Protein AF-A0A1A8J675-F1 (afdb_monomer_lite)

Sequence (85 aa):
MSVLLEKIRNIDTNAANHVKEAGFRSDSEIRSLTREDLQEMFPGLEKTSMRKRIFETISNTDPTNVLLTKLKDFIPRDNLKAALS

Foldseek 3Di:
DAPLLVVLCVLPVVLSVLCVVVPNDYLVSLLVQDLVNLCVSDPDPVCPVSSVSSNCSSQVVDPVVVVVVVVCVVDPPVCVVVVVD

Secondary structure (DSSP, 8-state):
--HHHHHHHHH-HHHHHHHHHTT--SHHHHHT--HHHHHHHS-SSTTHHHHHHHHHHHHTTSHHHHHHHHHHHHS-HHHHHHHT-

Structure (mmCIF, N/CA/C/O backbone):
data_AF-A0A1A8J675-F1
#
_entry.id   AF-A0A1A8J675-F1
#
loop_
_atom_site.group_PDB
_atom_site.id
_atom_site.type_symbol
_atom_site.label_atom_id
_atom_site.label_alt_id
_atom_site.label_comp_id
_atom_site.label_asym_id
_atom_site.label_entity_id
_atom_site.label_seq_id
_atom_site.pdbx_PDB_ins_code
_atom_site.Cartn_x
_atom_site.Cartn_y
_atom_site.Cartn_z
_atom_site.occupancy
_atom_site.B_iso_or_equiv
_atom_site.auth_seq_id
_atom_site.auth_comp_id
_atom_site.auth_asym_id
_atom_site.auth_atom_id
_atom_site.pdbx_PDB_model_num
ATOM 1 N N . MET A 1 1 ? 8.486 -14.621 -0.384 1.00 67.44 1 MET A N 1
ATOM 2 C CA . MET A 1 1 ? 8.119 -13.345 0.271 1.00 67.44 1 MET A CA 1
ATOM 3 C C . MET A 1 1 ? 7.437 -12.492 -0.793 1.00 67.44 1 MET A C 1
ATOM 5 O O . MET A 1 1 ? 7.912 -12.523 -1.919 1.00 67.44 1 MET A O 1
ATOM 9 N N . SER A 1 2 ? 6.293 -11.867 -0.506 1.00 84.75 2 SER A N 1
ATOM 10 C CA . SER A 1 2 ? 5.536 -11.088 -1.504 1.00 84.75 2 SER A CA 1
ATOM 11 C C . SER A 1 2 ? 6.242 -9.761 -1.799 1.00 84.75 2 SER A C 1
ATOM 13 O O . SER A 1 2 ? 6.568 -9.020 -0.868 1.00 84.75 2 SER A O 1
ATOM 15 N N . VAL A 1 3 ? 6.455 -9.462 -3.084 1.00 90.38 3 VAL A N 1
ATOM 16 C CA . VAL A 1 3 ? 7.093 -8.214 -3.530 1.00 90.38 3 VAL A CA 1
ATOM 17 C C . VAL A 1 3 ? 6.144 -7.036 -3.314 1.00 90.38 3 VAL A C 1
ATOM 19 O O . VAL A 1 3 ? 6.576 -5.942 -2.951 1.00 90.38 3 VAL A O 1
ATOM 22 N N . LEU A 1 4 ? 4.836 -7.244 -3.487 1.00 91.00 4 LEU A N 1
ATOM 23 C CA . LEU A 1 4 ? 3.840 -6.201 -3.245 1.00 91.00 4 LEU A CA 1
ATOM 24 C C . LEU A 1 4 ? 3.734 -5.829 -1.766 1.00 91.00 4 LEU A C 1
ATOM 26 O O . LEU A 1 4 ? 3.674 -4.640 -1.465 1.00 91.00 4 LEU A O 1
ATOM 30 N N . LEU A 1 5 ? 3.794 -6.794 -0.841 1.00 92.25 5 LEU A N 1
ATOM 31 C CA . LEU A 1 5 ? 3.833 -6.498 0.598 1.00 92.25 5 LEU A CA 1
ATOM 32 C C . LEU A 1 5 ? 5.046 -5.645 0.973 1.00 92.25 5 LEU A C 1
ATOM 34 O O . LEU A 1 5 ? 4.936 -4.762 1.821 1.00 92.25 5 LEU A O 1
ATOM 38 N N . GLU A 1 6 ? 6.199 -5.893 0.357 1.00 92.31 6 GLU A N 1
ATOM 39 C CA . GLU A 1 6 ? 7.402 -5.095 0.590 1.00 92.31 6 GLU A CA 1
ATOM 40 C C . GLU A 1 6 ? 7.259 -3.673 0.034 1.00 92.31 6 GLU A C 1
ATOM 42 O O . GLU A 1 6 ? 7.568 -2.702 0.724 1.00 92.31 6 GLU A O 1
ATOM 47 N N . LYS A 1 7 ? 6.684 -3.516 -1.164 1.00 92.12 7 LYS A N 1
ATOM 48 C CA . LYS A 1 7 ? 6.384 -2.186 -1.714 1.00 92.12 7 LYS A CA 1
ATOM 49 C C . LYS A 1 7 ? 5.364 -1.418 -0.867 1.00 92.12 7 LYS A C 1
ATOM 51 O O . LYS A 1 7 ? 5.546 -0.223 -0.654 1.00 92.12 7 LYS A O 1
ATOM 56 N N . ILE A 1 8 ? 4.324 -2.086 -0.360 1.00 92.06 8 ILE A N 1
ATOM 57 C CA . ILE A 1 8 ? 3.350 -1.473 0.558 1.00 92.06 8 ILE A CA 1
ATOM 58 C C . ILE A 1 8 ? 4.046 -1.058 1.854 1.00 92.06 8 ILE A C 1
ATOM 60 O O . ILE A 1 8 ? 3.807 0.046 2.329 1.00 92.06 8 ILE A O 1
ATOM 64 N N . ARG A 1 9 ? 4.968 -1.875 2.381 1.00 94.31 9 ARG A N 1
ATOM 65 C CA . ARG A 1 9 ? 5.747 -1.552 3.590 1.00 94.31 9 ARG A CA 1
ATOM 66 C C . ARG A 1 9 ? 6.575 -0.278 3.425 1.00 94.31 9 ARG A C 1
ATOM 68 O O . ARG A 1 9 ? 6.677 0.492 4.371 1.00 94.31 9 ARG A O 1
ATOM 75 N N . ASN A 1 10 ? 7.109 -0.031 2.229 1.00 93.44 10 ASN A N 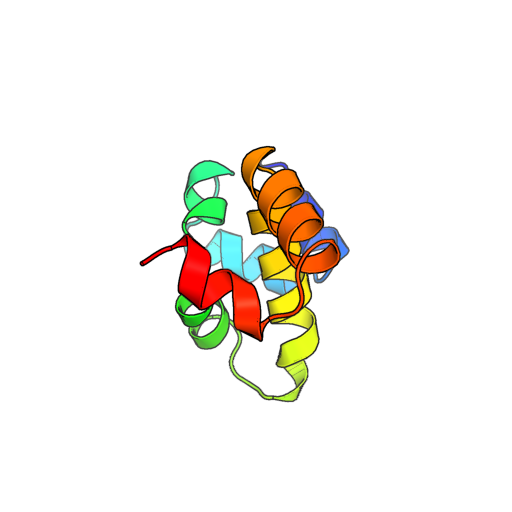1
ATOM 76 C CA . ASN A 1 10 ? 7.834 1.205 1.913 1.00 93.44 10 ASN A CA 1
ATOM 77 C C . ASN A 1 10 ? 6.924 2.445 1.840 1.00 93.44 10 ASN A C 1
ATOM 79 O O . ASN A 1 10 ? 7.414 3.566 1.950 1.00 93.44 10 ASN A O 1
ATOM 83 N N . ILE A 1 11 ? 5.616 2.260 1.633 1.00 91.25 11 ILE A N 1
ATOM 84 C CA . ILE A 1 11 ? 4.621 3.339 1.685 1.00 91.25 11 ILE A CA 1
ATOM 85 C C . ILE A 1 11 ? 4.184 3.564 3.129 1.00 91.25 11 ILE A C 1
ATOM 87 O O . ILE A 1 11 ? 4.209 4.696 3.606 1.00 91.25 11 ILE A O 1
ATOM 91 N N . ASP A 1 12 ? 3.761 2.490 3.793 1.00 93.56 12 ASP A N 1
ATOM 92 C CA . ASP A 1 12 ? 3.308 2.488 5.176 1.00 93.56 12 ASP A CA 1
ATOM 93 C C . ASP A 1 12 ? 3.469 1.082 5.789 1.00 93.56 12 ASP A C 1
ATOM 95 O O . ASP A 1 12 ? 2.876 0.091 5.342 1.00 93.56 12 ASP A O 1
ATOM 99 N N . THR A 1 13 ? 4.282 0.993 6.842 1.00 94.56 13 THR A N 1
ATOM 100 C CA . THR A 1 13 ? 4.564 -0.266 7.544 1.00 94.56 13 THR A CA 1
ATOM 101 C C . THR A 1 13 ? 3.321 -0.853 8.215 1.00 94.56 13 THR A C 1
ATOM 103 O O . THR A 1 13 ? 3.139 -2.073 8.199 1.00 94.56 13 THR A O 1
ATOM 106 N N . ASN A 1 14 ? 2.455 -0.011 8.787 1.00 93.12 14 ASN A N 1
ATOM 107 C CA . ASN A 1 14 ? 1.234 -0.463 9.452 1.00 93.12 14 ASN A CA 1
ATOM 108 C C . ASN A 1 14 ? 0.236 -1.001 8.427 1.00 93.12 14 ASN A C 1
ATOM 110 O O . ASN A 1 14 ? -0.380 -2.039 8.663 1.00 93.12 14 ASN A O 1
ATOM 114 N N . ALA A 1 15 ? 0.136 -0.361 7.261 1.00 92.44 15 ALA A N 1
ATOM 115 C CA . ALA A 1 15 ? -0.691 -0.848 6.167 1.00 92.44 15 ALA A CA 1
ATOM 116 C C . ALA A 1 15 ? -0.233 -2.229 5.683 1.00 92.44 15 ALA A C 1
ATOM 118 O O . ALA A 1 15 ? -1.059 -3.125 5.522 1.00 92.44 15 ALA A O 1
ATOM 119 N N . ALA A 1 16 ? 1.076 -2.445 5.521 1.00 94.19 16 ALA A N 1
ATOM 120 C CA . ALA A 1 16 ? 1.604 -3.750 5.120 1.00 94.19 16 ALA A CA 1
ATOM 121 C C . ALA A 1 16 ? 1.317 -4.853 6.150 1.00 94.19 16 ALA A C 1
ATOM 123 O O . ALA A 1 16 ? 1.008 -5.986 5.775 1.00 94.19 16 ALA A O 1
ATOM 124 N N . ASN A 1 17 ? 1.408 -4.534 7.443 1.00 93.81 17 ASN A N 1
ATOM 125 C CA . ASN A 1 17 ? 1.067 -5.482 8.502 1.00 93.81 17 ASN A CA 1
ATOM 126 C C . ASN A 1 17 ? -0.430 -5.805 8.490 1.00 93.81 17 ASN A C 1
ATOM 128 O O . ASN A 1 17 ? -0.780 -6.981 8.493 1.00 93.81 17 ASN A O 1
ATOM 132 N N . HIS A 1 18 ? -1.295 -4.797 8.355 1.00 93.81 18 HIS A N 1
ATOM 133 C CA . HIS A 1 18 ? -2.742 -5.001 8.307 1.00 93.81 18 HIS A CA 1
ATOM 134 C C . HIS A 1 18 ? -3.168 -5.825 7.078 1.00 93.81 18 HIS A C 1
ATOM 136 O O . HIS A 1 18 ? -3.974 -6.742 7.204 1.00 93.81 18 HIS A O 1
ATOM 142 N N . VAL A 1 19 ? -2.565 -5.586 5.904 1.00 92.62 19 VAL A N 1
ATOM 143 C CA . VAL A 1 19 ? -2.782 -6.412 4.697 1.00 92.62 19 VAL A CA 1
ATOM 144 C C . VAL A 1 19 ? -2.391 -7.871 4.944 1.00 92.62 19 VAL A C 1
ATOM 146 O O . VAL A 1 19 ? -3.135 -8.786 4.595 1.00 92.62 19 VAL A O 1
ATOM 149 N N . LYS A 1 20 ? -1.251 -8.103 5.602 1.00 92.88 20 LYS A N 1
ATOM 150 C CA . LYS A 1 20 ? -0.784 -9.453 5.941 1.00 92.88 20 LYS A CA 1
ATOM 151 C C . LYS A 1 20 ? -1.687 -10.146 6.973 1.00 92.88 20 LYS A C 1
ATOM 153 O O . LYS A 1 20 ? -1.899 -11.357 6.874 1.00 92.88 20 LYS A O 1
ATOM 158 N N . GLU A 1 21 ? -2.174 -9.407 7.967 1.00 92.94 21 GLU A N 1
ATOM 159 C CA . GLU A 1 21 ? -3.085 -9.892 9.014 1.00 92.94 21 GLU A CA 1
ATOM 160 C C . GLU A 1 21 ? -4.471 -10.225 8.459 1.00 92.94 21 GLU A C 1
ATOM 162 O O . GLU A 1 21 ? -5.046 -11.239 8.846 1.00 92.94 21 GLU A O 1
ATOM 167 N N . ALA A 1 22 ? -4.942 -9.464 7.470 1.00 90.19 22 ALA A N 1
ATOM 168 C CA . ALA A 1 22 ? -6.171 -9.739 6.728 1.00 90.19 22 ALA A CA 1
ATOM 169 C C . ALA A 1 22 ? -6.081 -10.968 5.797 1.00 90.19 22 ALA A C 1
ATOM 171 O O . ALA A 1 22 ? -7.047 -11.306 5.122 1.00 90.19 22 ALA A O 1
ATOM 172 N N . GLY A 1 23 ? -4.936 -11.660 5.765 1.00 90.88 23 GLY A N 1
ATOM 173 C CA . GLY A 1 23 ? -4.761 -12.928 5.053 1.00 90.88 23 GLY A CA 1
ATOM 174 C C . GLY A 1 23 ? -4.081 -12.814 3.689 1.00 90.88 23 GLY A C 1
ATOM 175 O O . GLY A 1 23 ? -3.687 -13.839 3.140 1.00 90.88 23 GLY A O 1
ATOM 176 N N . PHE A 1 24 ? -3.843 -11.605 3.179 1.00 91.69 24 PHE A N 1
ATOM 177 C CA . PHE A 1 24 ? -3.194 -11.388 1.884 1.00 91.69 24 PHE A CA 1
ATOM 178 C C . PHE A 1 24 ? -1.674 -11.566 2.013 1.00 91.69 24 PHE A C 1
ATOM 180 O O . PHE A 1 24 ? -0.960 -10.686 2.506 1.00 91.69 24 PHE A O 1
ATOM 187 N N . ARG A 1 25 ? -1.157 -12.731 1.604 1.00 90.00 25 ARG A N 1
ATOM 188 C CA . ARG A 1 25 ? 0.264 -13.105 1.788 1.00 90.00 25 ARG A CA 1
ATOM 189 C C . ARG A 1 25 ? 1.022 -13.257 0.473 1.00 90.00 25 ARG A C 1
ATOM 191 O O . ARG A 1 25 ? 2.258 -13.244 0.486 1.00 90.00 25 ARG A O 1
ATOM 198 N N . SER A 1 26 ? 0.306 -13.395 -0.638 1.00 90.06 26 SER A N 1
ATOM 199 C CA . SER A 1 26 ? 0.852 -13.529 -1.989 1.00 90.06 26 SER A CA 1
ATOM 200 C C . SER A 1 26 ? 0.539 -12.315 -2.864 1.00 90.06 26 SER A C 1
ATOM 202 O O . SER A 1 26 ? -0.461 -11.629 -2.672 1.00 90.06 26 SER A O 1
ATOM 204 N N . ASP A 1 27 ? 1.379 -12.067 -3.873 1.00 88.44 27 ASP A N 1
ATOM 205 C CA . ASP A 1 27 ? 1.169 -10.954 -4.806 1.00 88.44 27 ASP A CA 1
ATOM 206 C C . ASP A 1 27 ? -0.154 -11.084 -5.577 1.00 88.44 27 ASP A C 1
ATOM 208 O O . ASP A 1 27 ? -0.781 -10.072 -5.869 1.00 88.44 27 ASP A O 1
ATOM 212 N N . SER A 1 28 ? -0.610 -12.304 -5.878 1.00 86.69 28 SER A N 1
ATOM 213 C CA . SER A 1 28 ? -1.902 -12.545 -6.534 1.00 86.69 28 SER A CA 1
ATOM 214 C C . SER A 1 28 ? -3.091 -12.134 -5.666 1.00 86.69 28 SER A C 1
ATOM 216 O O . SER A 1 28 ? -3.997 -11.474 -6.164 1.00 86.69 28 SER A O 1
ATOM 218 N N . GLU A 1 29 ? -3.071 -12.470 -4.374 1.00 89.06 29 GLU A N 1
ATOM 219 C CA . GLU A 1 29 ? -4.118 -12.066 -3.422 1.00 89.06 29 GLU A CA 1
ATOM 220 C C . GLU A 1 29 ? -4.098 -10.546 -3.210 1.00 89.06 29 GLU A C 1
ATOM 222 O O . GLU A 1 29 ? -5.129 -9.887 -3.172 1.00 89.06 29 GLU A O 1
ATOM 227 N N . ILE A 1 30 ? -2.913 -9.946 -3.115 1.00 90.50 30 ILE A N 1
ATOM 228 C CA . ILE A 1 30 ? -2.792 -8.495 -2.922 1.00 90.50 30 ILE A CA 1
ATOM 229 C C . ILE A 1 30 ? -3.269 -7.732 -4.165 1.00 90.50 30 ILE A C 1
ATOM 231 O O . ILE A 1 30 ? -3.826 -6.645 -4.043 1.00 90.50 30 ILE A O 1
ATOM 235 N N . ARG A 1 31 ? -3.087 -8.294 -5.367 1.00 87.69 31 ARG A N 1
ATOM 236 C CA . ARG A 1 31 ? -3.617 -7.723 -6.617 1.00 87.69 31 ARG A CA 1
ATOM 237 C C . ARG A 1 31 ? -5.137 -7.782 -6.714 1.00 87.69 31 ARG A C 1
ATOM 239 O O . ARG A 1 31 ? -5.692 -6.969 -7.445 1.00 87.69 31 ARG A O 1
ATOM 246 N N . SER A 1 32 ? -5.805 -8.705 -6.018 1.00 87.31 32 SER A N 1
ATOM 247 C CA . SER A 1 32 ? -7.272 -8.759 -6.027 1.00 87.31 32 SER A CA 1
ATOM 248 C C . SER A 1 32 ? -7.923 -7.687 -5.153 1.00 87.31 32 SER A C 1
ATOM 250 O O . SER A 1 32 ? -9.137 -7.537 -5.219 1.00 87.31 32 SER A O 1
ATOM 252 N N . LEU A 1 33 ? -7.142 -6.935 -4.366 1.00 87.81 33 LEU A N 1
ATOM 253 C CA . LEU A 1 33 ? -7.658 -5.839 -3.548 1.00 87.81 33 LEU A CA 1
ATOM 254 C C . LEU A 1 33 ? -8.227 -4.717 -4.423 1.00 87.81 33 LEU A C 1
ATOM 256 O O . LEU A 1 33 ? -7.520 -4.076 -5.210 1.00 87.81 33 LEU A O 1
ATOM 260 N N . THR A 1 34 ? -9.512 -4.448 -4.238 1.00 85.81 34 THR A N 1
ATOM 261 C CA . THR A 1 34 ? -10.228 -3.346 -4.881 1.00 85.81 34 THR A CA 1
ATOM 262 C C . THR A 1 34 ? -10.025 -2.029 -4.124 1.00 85.81 34 THR A C 1
ATOM 264 O O . THR A 1 34 ? -9.393 -1.964 -3.064 1.00 85.81 34 THR A O 1
ATOM 267 N N . ARG A 1 35 ? -10.541 -0.922 -4.675 1.00 82.69 35 ARG A N 1
ATOM 268 C CA . ARG A 1 35 ? -10.503 0.372 -3.968 1.00 82.69 35 ARG A CA 1
ATOM 269 C C . ARG A 1 35 ? -11.393 0.340 -2.733 1.00 82.69 35 ARG A C 1
ATOM 271 O O . ARG A 1 35 ? -11.061 0.975 -1.735 1.00 82.69 35 ARG A O 1
ATOM 278 N N . GLU A 1 36 ? -12.501 -0.375 -2.840 1.00 85.94 36 GLU A N 1
ATOM 279 C CA . GLU A 1 36 ? -13.501 -0.595 -1.811 1.00 85.94 36 GLU A CA 1
ATOM 280 C C . GLU A 1 36 ? -12.896 -1.414 -0.664 1.00 85.94 36 GLU A C 1
ATOM 282 O O . GLU A 1 36 ? -12.952 -0.961 0.478 1.00 85.94 36 GLU A O 1
ATOM 287 N N . ASP A 1 37 ? -12.180 -2.503 -0.969 1.00 87.81 37 ASP A N 1
ATOM 288 C CA . ASP A 1 37 ? -11.473 -3.302 0.047 1.00 87.81 37 ASP A CA 1
ATOM 289 C C . ASP A 1 37 ? -10.441 -2.450 0.799 1.00 87.81 37 ASP A C 1
ATOM 291 O O . ASP A 1 37 ? -10.391 -2.432 2.027 1.00 87.81 37 ASP A O 1
ATOM 295 N N . LEU A 1 38 ? -9.642 -1.653 0.077 1.00 89.38 38 LEU A N 1
ATOM 296 C CA . LEU A 1 38 ? -8.677 -0.748 0.710 1.00 89.38 38 LEU A CA 1
ATOM 297 C C . LEU A 1 38 ? -9.361 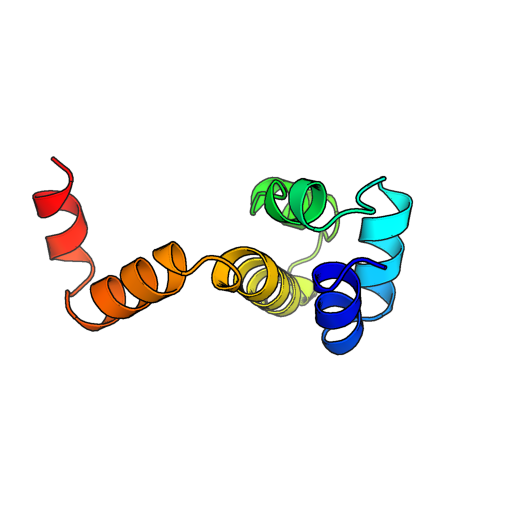0.343 1.548 1.00 89.38 38 LEU A C 1
ATOM 299 O O . LEU A 1 38 ? -8.791 0.794 2.542 1.00 89.38 38 LEU A O 1
ATOM 303 N N . GLN A 1 39 ? -10.545 0.811 1.146 1.00 90.00 39 GLN A N 1
ATOM 304 C CA . GLN A 1 39 ? -11.336 1.782 1.905 1.00 90.00 39 GLN A CA 1
ATOM 305 C C . GLN A 1 39 ? -11.851 1.177 3.215 1.00 90.00 39 GLN A C 1
ATOM 307 O O . GLN A 1 39 ? -11.811 1.862 4.239 1.00 90.00 39 GLN A O 1
ATOM 312 N N . GLU A 1 40 ? -12.293 -0.080 3.182 1.00 91.00 40 GLU A N 1
ATOM 313 C CA . GLU A 1 40 ? -12.758 -0.827 4.351 1.00 91.00 40 GLU A CA 1
ATOM 314 C C . GLU A 1 40 ? -11.608 -1.144 5.317 1.00 91.00 40 GLU A C 1
ATOM 316 O O . GLU A 1 40 ? -11.726 -0.909 6.519 1.00 91.00 40 GLU A O 1
ATOM 321 N N . MET A 1 41 ? -10.454 -1.574 4.796 1.00 90.81 41 MET A N 1
ATOM 322 C CA . MET A 1 41 ? -9.261 -1.873 5.602 1.00 90.81 41 MET A CA 1
ATOM 323 C C . MET A 1 41 ? -8.622 -0.619 6.211 1.00 90.81 41 MET A C 1
ATOM 325 O O . MET A 1 41 ? -8.049 -0.657 7.305 1.00 90.81 41 MET A O 1
ATOM 329 N N . PHE A 1 42 ? -8.690 0.510 5.504 1.00 91.81 42 PHE A N 1
ATOM 330 C CA . PHE A 1 42 ? -8.063 1.765 5.913 1.00 91.81 42 PHE A CA 1
ATOM 331 C C . PHE A 1 42 ? -9.079 2.908 5.929 1.00 91.81 42 PHE A C 1
ATOM 333 O O . PHE A 1 42 ? -8.963 3.829 5.113 1.00 91.81 42 PHE A O 1
ATOM 340 N N . PRO A 1 43 ? -10.041 2.910 6.870 1.00 89.75 43 PRO A N 1
ATOM 341 C CA . PRO A 1 43 ? -11.029 3.972 6.965 1.00 89.75 43 PRO A CA 1
ATOM 342 C C . PRO A 1 43 ? -10.371 5.280 7.422 1.00 89.75 43 PRO A C 1
ATOM 344 O O . PRO A 1 43 ? -9.354 5.267 8.128 1.00 89.75 43 PRO A O 1
ATOM 347 N N . GLY A 1 44 ? -10.964 6.401 7.005 1.00 89.88 44 GLY A N 1
ATOM 348 C CA . GLY A 1 44 ? -10.499 7.756 7.315 1.00 89.88 44 GLY A CA 1
ATOM 349 C C . GLY A 1 44 ? -10.159 8.578 6.069 1.00 89.88 44 GLY A C 1
ATOM 350 O O . GLY A 1 44 ? -9.654 8.057 5.066 1.00 89.88 44 GLY A O 1
ATOM 351 N N . LEU A 1 45 ? -10.455 9.878 6.107 1.00 85.06 45 LEU A N 1
ATOM 352 C CA . LEU A 1 45 ? -10.163 10.802 5.003 1.00 85.06 45 LEU A CA 1
ATOM 353 C C . LEU A 1 45 ? -8.665 11.109 4.912 1.00 85.06 45 LEU A C 1
ATOM 355 O O . LEU A 1 45 ? -8.127 11.245 3.811 1.00 85.06 45 LEU A O 1
ATOM 359 N N . GLU A 1 46 ? -7.977 11.115 6.049 1.00 88.94 46 GLU A N 1
ATOM 360 C CA . GLU A 1 46 ? -6.535 11.316 6.179 1.00 88.94 46 GLU A CA 1
ATOM 361 C C . GLU A 1 46 ? -5.716 10.225 5.469 1.00 88.94 46 GLU A C 1
ATOM 363 O O . GLU A 1 46 ? -4.608 10.475 4.998 1.00 88.94 46 GLU A O 1
ATOM 368 N N . LYS A 1 47 ? -6.299 9.033 5.287 1.00 89.25 47 LYS A N 1
ATOM 369 C CA . LYS A 1 47 ? -5.657 7.888 4.621 1.00 89.25 47 LYS A CA 1
ATOM 370 C C . LYS A 1 47 ? -5.909 7.824 3.114 1.00 89.25 47 LYS A C 1
ATOM 372 O O . LYS A 1 47 ? -5.409 6.917 2.452 1.00 89.25 47 LYS A O 1
ATOM 377 N N . THR A 1 48 ? -6.634 8.783 2.535 1.00 86.06 48 THR A N 1
ATOM 378 C CA . THR A 1 48 ? -6.997 8.773 1.102 1.00 86.06 48 THR A CA 1
ATOM 379 C C . THR A 1 48 ? -5.770 8.752 0.188 1.00 86.06 48 THR A C 1
ATOM 381 O O . THR A 1 48 ? -5.699 7.950 -0.746 1.00 86.06 48 THR A O 1
ATOM 384 N N . SER A 1 49 ? -4.764 9.580 0.481 1.00 88.56 49 SER A N 1
ATOM 385 C CA . SER A 1 49 ? -3.510 9.616 -0.285 1.00 88.56 49 SER A CA 1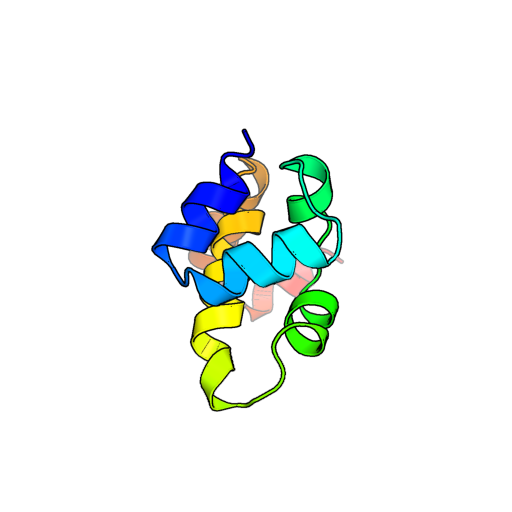
ATOM 386 C C . SER A 1 49 ? -2.721 8.308 -0.165 1.00 88.56 49 SER A C 1
ATOM 388 O O . SER A 1 49 ? -2.157 7.837 -1.153 1.00 88.56 49 SER A O 1
ATOM 390 N N . MET A 1 50 ? -2.725 7.693 1.022 1.00 92.38 50 MET A N 1
ATOM 391 C CA . MET A 1 50 ? -2.091 6.396 1.269 1.00 92.38 50 MET A CA 1
ATOM 392 C C . MET A 1 50 ? -2.796 5.281 0.484 1.00 92.38 50 MET A C 1
ATOM 394 O O . MET A 1 50 ? -2.136 4.568 -0.270 1.00 92.38 50 MET A O 1
ATOM 398 N N . ARG A 1 51 ? -4.133 5.183 0.573 1.00 91.06 51 ARG A N 1
ATOM 399 C CA . ARG A 1 51 ? -4.932 4.205 -0.190 1.00 91.06 51 ARG A CA 1
ATOM 400 C C . ARG A 1 51 ? -4.692 4.328 -1.690 1.00 91.06 51 ARG A C 1
ATOM 402 O O . ARG A 1 51 ? -4.512 3.316 -2.359 1.00 91.06 51 ARG A O 1
ATOM 409 N N . LYS A 1 52 ? -4.620 5.557 -2.217 1.00 88.31 52 LYS A N 1
ATOM 410 C CA . LYS A 1 52 ? -4.317 5.800 -3.634 1.00 88.31 52 LYS A CA 1
ATOM 411 C C . LYS A 1 52 ? -2.941 5.252 -4.029 1.00 88.31 52 LYS A C 1
ATOM 413 O O . LYS A 1 52 ? -2.853 4.534 -5.019 1.00 88.31 52 LYS A O 1
ATOM 418 N N . ARG A 1 53 ? -1.895 5.539 -3.246 1.00 90.12 53 ARG A N 1
ATOM 419 C CA . ARG A 1 53 ? -0.527 5.047 -3.503 1.00 90.12 53 ARG A CA 1
ATOM 420 C C . ARG A 1 53 ? -0.423 3.525 -3.419 1.00 90.12 53 ARG A C 1
ATOM 422 O O . ARG A 1 53 ? 0.244 2.913 -4.253 1.00 90.12 53 ARG A O 1
ATOM 429 N N . ILE A 1 54 ? -1.087 2.914 -2.438 1.00 90.75 54 ILE A N 1
ATOM 430 C CA . ILE A 1 54 ? -1.163 1.453 -2.308 1.00 90.75 54 ILE A CA 1
ATOM 431 C C . ILE A 1 54 ? -1.868 0.869 -3.532 1.00 90.75 54 ILE A C 1
ATOM 433 O O . ILE A 1 54 ? -1.307 -0.011 -4.180 1.00 90.75 54 ILE A O 1
ATOM 437 N N . PHE A 1 55 ? -3.030 1.414 -3.907 1.00 89.31 55 PHE A N 1
ATOM 438 C CA . PHE A 1 55 ? -3.786 0.964 -5.076 1.00 89.31 55 PHE A CA 1
ATOM 439 C C . PHE A 1 55 ? -2.970 1.073 -6.371 1.00 89.31 55 PHE A C 1
ATOM 441 O O . PHE A 1 55 ? -2.935 0.139 -7.167 1.00 89.31 55 PHE A O 1
ATOM 448 N N . GLU A 1 56 ? -2.266 2.186 -6.580 1.00 87.75 56 GLU A N 1
ATOM 449 C CA . GLU A 1 56 ? -1.358 2.361 -7.718 1.00 87.75 56 GLU A CA 1
ATOM 450 C C . GLU A 1 56 ? -0.218 1.341 -7.688 1.00 87.75 56 GLU A C 1
ATOM 452 O O . GLU A 1 56 ? 0.134 0.790 -8.721 1.00 87.75 56 GLU A O 1
ATOM 457 N N . THR A 1 57 ? 0.330 1.028 -6.517 1.00 88.69 57 THR A N 1
ATOM 458 C CA . THR A 1 57 ? 1.427 0.060 -6.369 1.00 88.69 57 THR A CA 1
ATOM 459 C C . THR A 1 57 ? 0.999 -1.367 -6.703 1.00 88.69 57 THR A C 1
ATOM 461 O O . THR A 1 57 ? 1.709 -2.064 -7.434 1.00 88.69 57 THR A O 1
ATOM 464 N N . ILE A 1 58 ? -0.167 -1.800 -6.215 1.00 87.38 58 ILE A N 1
ATOM 465 C CA . ILE A 1 58 ? -0.714 -3.130 -6.529 1.00 87.38 58 ILE A CA 1
ATOM 466 C C . ILE A 1 58 ? -1.136 -3.217 -8.003 1.00 87.38 58 ILE A C 1
ATOM 468 O O . ILE A 1 58 ? -0.885 -4.228 -8.654 1.00 87.38 58 ILE A O 1
ATOM 472 N N . SER A 1 59 ? -1.668 -2.120 -8.553 1.00 78.50 59 SER A N 1
ATOM 473 C CA . SER A 1 59 ? -2.189 -2.033 -9.922 1.00 78.50 59 SER A CA 1
ATOM 474 C C . SER A 1 59 ? -1.091 -1.899 -10.984 1.00 78.50 59 SER A C 1
ATOM 476 O O . SER A 1 59 ? -1.184 -2.511 -12.046 1.00 78.50 59 SER A O 1
ATOM 478 N N . ASN A 1 60 ? -0.030 -1.129 -10.721 1.00 69.38 60 ASN A N 1
ATOM 479 C CA . ASN A 1 60 ? 1.040 -0.833 -11.687 1.00 69.38 60 ASN A CA 1
ATOM 480 C C . ASN A 1 60 ? 2.014 -1.993 -11.912 1.00 69.38 60 ASN A C 1
ATOM 482 O O . ASN A 1 60 ? 2.911 -1.886 -12.745 1.00 69.38 60 ASN A O 1
ATOM 486 N N . THR A 1 61 ? 1.866 -3.100 -11.183 1.00 58.72 61 THR A N 1
ATOM 487 C CA . THR A 1 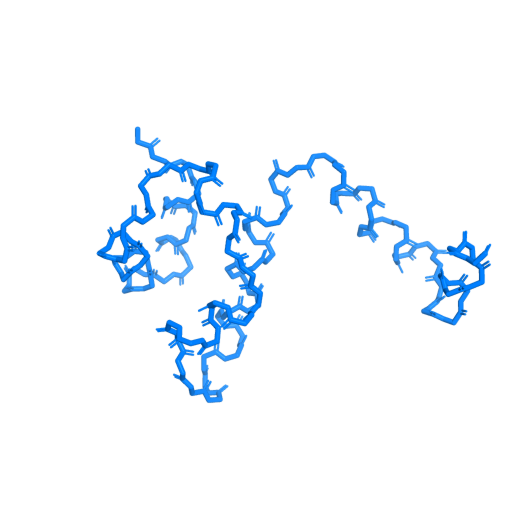61 ? 2.757 -4.257 -11.339 1.00 58.72 61 THR A CA 1
ATOM 488 C C . THR A 1 61 ? 2.287 -5.209 -12.460 1.00 58.72 61 THR A C 1
ATOM 490 O O . THR A 1 61 ? 2.914 -6.246 -12.674 1.00 58.72 61 THR A O 1
ATOM 493 N N . ASP A 1 62 ? 1.240 -4.843 -13.218 1.00 53.44 62 ASP A N 1
ATOM 494 C CA . ASP A 1 62 ? 0.878 -5.463 -14.501 1.00 53.44 62 ASP A CA 1
ATOM 495 C C . ASP A 1 62 ? 1.224 -4.561 -15.702 1.00 53.44 62 ASP A C 1
ATOM 497 O O . ASP A 1 62 ? 0.876 -3.374 -15.705 1.00 53.44 62 ASP A O 1
ATOM 501 N N . PRO A 1 63 ? 1.840 -5.102 -16.772 1.00 51.66 63 PRO A N 1
ATOM 502 C CA . PRO A 1 63 ? 2.174 -4.340 -17.980 1.00 51.66 63 PRO A CA 1
ATOM 503 C C . PRO A 1 63 ? 0.941 -3.708 -18.654 1.00 51.66 63 PRO A C 1
ATOM 505 O O . PRO A 1 63 ? 1.046 -2.670 -19.310 1.00 51.66 63 PRO A O 1
ATOM 508 N N . THR A 1 64 ? -0.248 -4.266 -18.431 1.00 51.88 64 THR A N 1
ATOM 509 C CA . THR A 1 64 ? -1.529 -3.753 -18.936 1.00 51.88 64 THR A CA 1
ATOM 510 C C . THR A 1 64 ? -1.925 -2.415 -18.301 1.00 51.88 64 THR A C 1
ATOM 512 O O . THR A 1 64 ? -2.543 -1.577 -18.955 1.00 51.88 64 THR A O 1
ATOM 515 N N . ASN A 1 65 ? -1.526 -2.154 -17.051 1.00 48.31 65 ASN A N 1
ATOM 516 C CA . ASN A 1 65 ? -1.831 -0.884 -16.384 1.00 48.31 65 ASN A CA 1
ATOM 517 C C . ASN A 1 65 ? -0.889 0.244 -16.807 1.00 48.31 65 ASN A C 1
ATOM 519 O O . ASN A 1 65 ? -1.300 1.402 -16.859 1.00 48.31 65 ASN A O 1
ATOM 523 N N . VAL A 1 66 ? 0.344 -0.085 -17.203 1.00 53.41 66 VAL A N 1
ATOM 524 C CA . VAL A 1 66 ? 1.230 0.873 -17.880 1.00 53.41 66 VAL A CA 1
ATOM 525 C C . VAL A 1 66 ? 0.600 1.326 -19.199 1.00 53.41 66 VAL A C 1
ATOM 527 O O . VAL A 1 66 ? 0.630 2.516 -19.506 1.00 53.41 66 VAL A O 1
ATOM 530 N N . LEU A 1 67 ? -0.030 0.410 -19.944 1.00 52.38 67 LEU A N 1
ATOM 531 C CA . LEU A 1 67 ? -0.774 0.744 -21.161 1.00 52.38 67 LEU A CA 1
ATO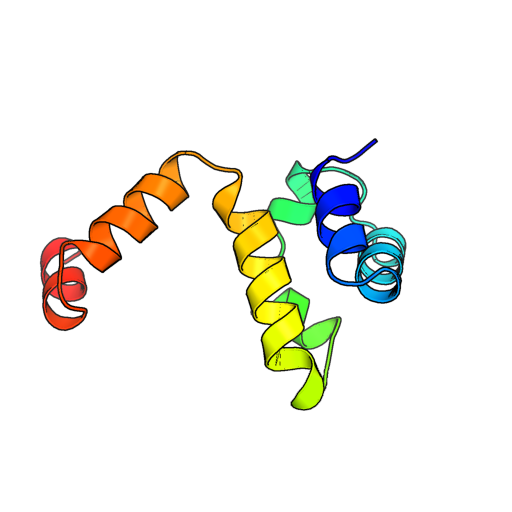M 532 C C . LEU A 1 67 ? -2.007 1.605 -20.867 1.00 52.38 67 LEU A C 1
ATOM 534 O O . LEU A 1 67 ? -2.192 2.609 -21.543 1.00 52.38 67 LEU A O 1
ATOM 538 N N . LEU A 1 68 ? -2.804 1.284 -19.841 1.00 54.12 68 LEU A N 1
ATOM 539 C CA . LEU A 1 68 ? -3.991 2.072 -19.474 1.00 54.12 68 LEU A CA 1
ATOM 540 C C . LEU A 1 68 ? -3.651 3.463 -18.928 1.00 54.12 68 LEU A C 1
ATOM 542 O O . LEU A 1 68 ? -4.376 4.420 -19.193 1.00 54.12 68 LEU A O 1
ATOM 546 N N . THR A 1 69 ? -2.554 3.590 -18.182 1.00 53.56 69 THR A N 1
ATOM 547 C CA . THR A 1 69 ? -2.089 4.884 -17.664 1.00 53.56 69 THR A CA 1
ATOM 548 C C . THR A 1 69 ? -1.518 5.730 -18.802 1.00 53.56 69 THR A C 1
ATOM 550 O O . THR A 1 69 ? -1.930 6.873 -18.960 1.00 53.56 69 THR A O 1
ATOM 553 N N . LYS A 1 70 ? -0.712 5.138 -19.701 1.00 50.34 70 LYS A N 1
ATOM 554 C CA . LYS A 1 70 ? -0.263 5.816 -20.930 1.00 50.34 70 LYS A CA 1
ATOM 555 C C . LYS A 1 70 ? -1.418 6.190 -21.863 1.00 50.34 70 LYS A C 1
ATOM 557 O O . LYS A 1 70 ? -1.362 7.253 -22.464 1.00 50.34 70 LYS A O 1
ATOM 562 N N . LEU A 1 71 ? -2.468 5.369 -21.971 1.00 53.59 71 LEU A N 1
ATOM 563 C CA . LEU A 1 71 ? -3.665 5.699 -22.757 1.00 53.59 71 LEU A CA 1
ATOM 564 C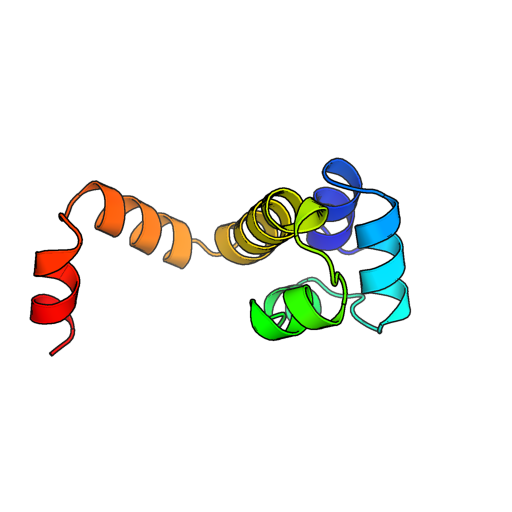 C . LEU A 1 71 ? -4.455 6.858 -22.140 1.00 53.59 71 LEU A C 1
ATOM 566 O O . LEU A 1 71 ? -4.953 7.708 -22.871 1.00 53.59 71 LEU A O 1
ATOM 570 N N . LYS A 1 72 ? -4.561 6.905 -20.805 1.00 52.53 72 LYS A N 1
ATOM 571 C CA . LYS A 1 72 ? -5.187 8.023 -20.077 1.00 52.53 72 LYS A CA 1
ATOM 572 C C . LYS A 1 72 ? -4.395 9.322 -20.203 1.00 52.53 72 LYS A C 1
ATOM 574 O O . LYS A 1 72 ? -5.008 10.384 -20.206 1.00 52.53 72 LYS A O 1
ATOM 579 N N . ASP A 1 73 ? -3.075 9.235 -20.326 1.00 56.06 73 ASP A N 1
ATOM 580 C CA . ASP A 1 73 ? -2.215 10.392 -20.589 1.00 56.06 73 ASP A CA 1
ATOM 581 C C . ASP A 1 73 ? -2.256 10.819 -22.071 1.00 56.06 73 ASP A C 1
ATOM 583 O O . ASP A 1 73 ? -2.035 11.988 -22.380 1.00 56.06 73 ASP A O 1
ATOM 587 N N . PHE A 1 74 ? -2.581 9.900 -22.992 1.00 57.06 74 PHE A N 1
ATOM 588 C CA . PHE A 1 74 ? -2.729 10.174 -24.430 1.00 57.06 74 PHE A CA 1
ATOM 589 C C . PHE A 1 74 ? -4.121 10.675 -24.840 1.00 57.06 74 PHE A C 1
ATOM 591 O O . PHE A 1 74 ? -4.251 11.295 -25.896 1.00 57.06 74 PHE A O 1
ATOM 598 N N . ILE A 1 75 ? -5.167 10.395 -24.058 1.00 51.50 75 ILE A N 1
ATOM 599 C CA . ILE A 1 75 ? -6.555 10.691 -24.428 1.00 51.50 75 ILE A CA 1
ATOM 600 C C . ILE A 1 75 ? -7.261 11.434 -23.277 1.00 51.50 75 ILE A C 1
ATOM 602 O O . ILE A 1 75 ? -7.400 10.872 -22.188 1.00 51.50 75 ILE A O 1
ATOM 606 N N . PRO A 1 76 ? -7.768 12.668 -23.496 1.00 53.91 76 PRO A N 1
ATOM 607 C CA . PRO A 1 76 ? -8.587 13.377 -22.512 1.00 53.91 76 PRO A CA 1
ATOM 608 C C . PRO A 1 76 ? -9.797 12.532 -22.089 1.00 53.91 76 PRO A C 1
ATOM 610 O O . PRO A 1 76 ? -10.393 11.842 -22.917 1.00 53.91 76 PRO A O 1
ATOM 613 N N . ARG A 1 77 ? -10.169 12.590 -20.799 1.00 52.78 77 ARG A N 1
ATOM 614 C CA . ARG A 1 77 ? -11.151 11.689 -20.147 1.00 52.78 77 ARG A CA 1
ATOM 615 C C . ARG A 1 77 ? -12.480 11.524 -20.894 1.00 52.78 77 ARG A C 1
ATOM 617 O O . ARG A 1 77 ? -13.105 10.475 -20.751 1.00 52.78 77 ARG A O 1
ATOM 624 N N . ASP A 1 78 ? -12.878 12.503 -21.697 1.00 54.38 78 ASP A N 1
ATOM 625 C CA . ASP A 1 78 ? -14.134 12.488 -22.448 1.00 54.38 78 ASP A CA 1
ATOM 626 C C . ASP A 1 78 ? -14.131 11.498 -23.627 1.00 54.38 78 ASP A C 1
ATOM 628 O O . ASP A 1 78 ? -15.173 10.936 -23.962 1.00 54.38 78 ASP A O 1
ATOM 632 N N . ASN A 1 79 ? -12.964 11.172 -24.193 1.00 52.47 79 ASN A N 1
ATOM 633 C CA . ASN A 1 79 ? -12.859 10.274 -25.352 1.00 52.47 79 ASN A CA 1
ATOM 634 C C . ASN A 1 79 ? -12.693 8.791 -24.977 1.00 52.47 79 ASN A C 1
ATOM 636 O O . ASN A 1 79 ? -12.969 7.917 -25.798 1.00 52.47 79 ASN A O 1
ATOM 640 N N . LEU A 1 80 ? -12.294 8.473 -23.740 1.00 53.38 80 LEU A N 1
ATOM 641 C CA . LEU A 1 80 ? -12.141 7.077 -23.301 1.00 53.38 80 LEU A CA 1
ATOM 642 C C . LEU A 1 80 ? -13.493 6.349 -23.237 1.00 53.38 80 LEU A C 1
ATOM 644 O O . LEU A 1 80 ? -13.574 5.151 -23.493 1.00 53.38 80 LEU A O 1
ATOM 648 N N . LYS A 1 81 ? -14.566 7.086 -22.932 1.00 51.88 81 LYS A N 1
ATOM 649 C CA . LYS A 1 81 ? -15.927 6.545 -22.859 1.00 51.88 81 LYS A CA 1
ATOM 650 C C . LYS A 1 81 ? -16.496 6.201 -24.241 1.00 51.88 81 LYS A C 1
ATOM 652 O O . LYS A 1 81 ? -17.312 5.298 -24.340 1.00 51.88 81 LYS A O 1
ATOM 657 N N . ALA A 1 82 ? -16.041 6.891 -25.289 1.00 54.78 82 ALA A N 1
ATOM 658 C CA . ALA A 1 82 ? -16.455 6.638 -26.667 1.00 54.78 82 ALA A CA 1
ATOM 659 C C . ALA A 1 82 ? -15.736 5.432 -27.296 1.00 54.78 82 ALA A C 1
ATOM 661 O O . ALA A 1 82 ? -16.310 4.757 -28.137 1.00 54.78 82 ALA A O 1
ATOM 662 N N . ALA A 1 83 ? -14.498 5.144 -26.881 1.00 52.94 83 ALA A N 1
ATOM 663 C CA . ALA A 1 83 ? -13.705 4.036 -27.424 1.00 52.94 83 ALA A CA 1
ATOM 664 C C . ALA A 1 83 ? -14.027 2.662 -26.802 1.00 52.94 83 ALA A C 1
ATOM 666 O O . ALA A 1 83 ? -13.606 1.638 -27.331 1.00 52.94 83 ALA A O 1
ATOM 667 N N . LEU A 1 84 ? -14.723 2.643 -25.662 1.00 52.50 84 LEU A N 1
ATOM 668 C CA . LEU A 1 84 ? -15.136 1.427 -24.948 1.00 52.50 84 LEU A CA 1
ATOM 669 C C . LEU A 1 84 ? -16.631 1.108 -25.125 1.00 52.50 84 LEU A C 1
ATOM 671 O O . LEU A 1 84 ? -17.140 0.227 -24.432 1.00 52.50 84 LEU A O 1
ATOM 675 N N . SER A 1 85 ? -17.323 1.848 -25.996 1.00 46.97 85 SER A N 1
ATOM 676 C CA . SER A 1 85 ? -18.733 1.636 -26.330 1.00 46.97 85 SER A CA 1
ATOM 677 C C . SER A 1 85 ? -18.903 0.910 -27.655 1.00 46.97 85 SER A C 1
ATOM 679 O O . SER A 1 85 ? -17.980 0.971 -28.496 1.00 46.97 85 SER A O 1
#

Radius of gyration: 14.49 Å; chains: 1; bounding box: 27×27×37 Å

pLDDT: mean 78.55, std 17.05, range [46.97, 94.56]

Organism: Nothobranchius kuhntae (NCBI:txid321403)